Protein AF-A0AAV7JNQ9-F1 (afdb_monomer_lite)

Sequence (158 aa):
MRSGTFTWLPTSRVIKDSMKFTREFLCEKSGLRIDQPSSDGGTTSTENMARQCFLNKNNFIYWVSTLISEDMREPINTLHNNLSVLLRIFNCNHTVDTDKLNSLCKDTYESILSNFPWTNVTPSLHRILAHSTELIPDCNGGFGLKNFSKKQWRFAIN

Secondary structure (DSSP, 8-state):
------------HHHHHHHHHHHHHHHHHH----SPBPTTSSBS--HHHHHHHHSTTS-HHHHHHHSS-HHHHHHHHHHHHHHHHHHHHHT--SB--HHHHHHHHHHHHHHHHHH-TTS---HHHHHHHHHHHHIIIIIHTTB-GGG--HHHHHHTT-

pLDDT: mean 81.09, std 16.13, range [33.03, 95.38]

Organism: NCBI:txid111878

Foldseek 3Di:
DDDDDPDPDPPDPVSVVLVVVLQVQLCVQQVQRFQPADPVGDGPCDPVSVVSCLDCPRVNLVSVLVSDDVLCSVLSVLLSPLVSVLVVQQQFFDAADLVVLLVSLVVSVVSCCVRPVVDDQDPVSCCSSPPVSVCCVPVVVRGHNNVPDPVNVVVSPD

Radius of gyration: 18.0 Å; chains: 1; bounding box: 54×34×42 Å

Structure (mmCIF, N/CA/C/O backbone):
data_AF-A0AAV7JNQ9-F1
#
_entry.id   AF-A0AAV7JNQ9-F1
#
loop_
_atom_site.group_PDB
_atom_site.id
_atom_site.type_symbol
_atom_site.label_atom_id
_atom_site.label_alt_id
_atom_site.label_comp_id
_atom_site.label_asym_id
_atom_site.label_entity_id
_atom_site.label_seq_id
_atom_site.pdbx_PDB_ins_code
_atom_site.Cartn_x
_atom_site.Cartn_y
_atom_site.Cartn_z
_atom_site.occupancy
_atom_site.B_iso_or_equiv
_atom_site.auth_seq_id
_atom_site.auth_comp_id
_atom_site.auth_asym_id
_atom_site.auth_atom_id
_atom_site.pdbx_PDB_model_num
ATOM 1 N N . MET A 1 1 ? -35.933 18.120 -8.723 1.00 35.19 1 MET A N 1
ATOM 2 C CA . MET A 1 1 ? -35.150 17.084 -8.013 1.00 35.19 1 MET A CA 1
ATOM 3 C C . MET A 1 1 ? -33.820 17.696 -7.611 1.00 35.19 1 MET A C 1
ATOM 5 O O . MET A 1 1 ? -33.086 18.125 -8.488 1.00 35.19 1 MET A O 1
ATOM 9 N N . ARG A 1 2 ? -33.553 17.858 -6.310 1.00 33.59 2 ARG A N 1
ATOM 10 C CA . ARG A 1 2 ? -32.267 18.389 -5.837 1.00 33.59 2 ARG A CA 1
ATOM 11 C C . ARG A 1 2 ? -31.225 17.281 -5.972 1.00 33.59 2 ARG A C 1
ATOM 13 O O . ARG A 1 2 ? -31.364 16.244 -5.333 1.00 33.59 2 ARG A O 1
ATOM 20 N N . SER A 1 3 ? -30.230 17.498 -6.824 1.00 39.25 3 SER A N 1
ATOM 21 C CA . SER A 1 3 ? -29.022 16.683 -6.913 1.00 39.25 3 SER A CA 1
ATOM 22 C C . SER A 1 3 ? -28.304 16.732 -5.565 1.00 39.25 3 SER A C 1
ATOM 24 O O . SER A 1 3 ? -27.676 17.737 -5.227 1.00 39.25 3 SER A O 1
ATOM 26 N N . GLY A 1 4 ? -28.461 15.685 -4.758 1.00 33.03 4 GLY A N 1
ATOM 27 C CA . GLY A 1 4 ? -27.720 15.532 -3.514 1.00 33.03 4 GLY A CA 1
ATOM 28 C C . GLY A 1 4 ? -26.253 15.297 -3.839 1.00 33.03 4 GLY A C 1
ATOM 29 O O . GLY A 1 4 ? -25.879 14.215 -4.278 1.00 33.03 4 GLY A O 1
ATOM 30 N N . THR A 1 5 ? -25.422 16.315 -3.650 1.00 37.41 5 THR A N 1
ATOM 31 C CA . THR A 1 5 ? -23.976 16.143 -3.568 1.00 37.41 5 THR A CA 1
ATOM 32 C C . THR A 1 5 ? -23.685 15.320 -2.316 1.00 37.41 5 THR A C 1
ATOM 34 O O . THR A 1 5 ? -23.928 15.762 -1.196 1.00 37.41 5 THR A O 1
ATOM 37 N N . PHE A 1 6 ? -23.218 14.086 -2.505 1.00 37.41 6 PHE A N 1
ATOM 38 C CA . PHE A 1 6 ? -22.763 13.223 -1.420 1.00 37.41 6 PHE A CA 1
ATOM 39 C C . PHE A 1 6 ? -21.483 13.838 -0.835 1.00 37.41 6 PHE A C 1
ATOM 41 O O . PHE A 1 6 ? -20.387 13.676 -1.371 1.00 37.41 6 PHE A O 1
ATOM 48 N N . THR A 1 7 ? -21.626 14.654 0.207 1.00 38.22 7 THR A N 1
ATOM 49 C CA . THR A 1 7 ? -20.502 15.289 0.894 1.00 38.22 7 THR A CA 1
ATOM 50 C C . THR A 1 7 ? -19.831 14.274 1.819 1.00 38.22 7 THR A C 1
ATOM 52 O O . THR A 1 7 ? -20.455 13.724 2.725 1.00 38.22 7 THR A O 1
ATOM 55 N N . TRP A 1 8 ? -18.536 14.029 1.600 1.00 48.50 8 TRP A N 1
ATOM 56 C CA . TRP A 1 8 ? -17.661 13.251 2.484 1.00 48.50 8 TRP A CA 1
ATOM 57 C C . TRP A 1 8 ? -17.478 13.973 3.824 1.00 48.50 8 TRP A C 1
ATOM 59 O O . TRP A 1 8 ? -16.479 14.650 4.055 1.00 48.50 8 TRP A O 1
ATOM 69 N N . LEU A 1 9 ? -18.454 13.869 4.719 1.00 46.69 9 LEU A N 1
ATOM 70 C CA . LEU A 1 9 ? -18.323 14.349 6.088 1.00 46.69 9 LEU A CA 1
ATOM 71 C C . LEU A 1 9 ? -18.160 13.137 7.014 1.00 46.69 9 LEU A C 1
ATOM 73 O O . LEU A 1 9 ? -19.128 12.391 7.176 1.00 46.69 9 LEU A O 1
ATOM 77 N N . PRO A 1 10 ? -17.004 12.938 7.683 1.00 53.94 10 PRO A N 1
ATOM 78 C CA . PRO A 1 10 ? -16.847 11.918 8.717 1.00 53.94 10 PRO A CA 1
ATOM 79 C C . PRO A 1 10 ? -17.588 12.402 9.970 1.00 53.94 10 PRO A C 1
ATOM 81 O O . PRO A 1 10 ? -17.012 12.904 10.935 1.00 53.94 10 PRO A O 1
ATOM 84 N N . THR A 1 11 ? -18.913 12.370 9.904 1.00 56.38 11 THR A N 1
ATOM 85 C CA . THR A 1 11 ? -19.791 13.003 10.894 1.00 56.38 11 THR A CA 1
ATOM 86 C C . THR A 1 11 ? -20.465 11.997 11.804 1.00 56.38 11 THR A C 1
ATOM 88 O O . THR A 1 11 ? -20.937 12.390 12.870 1.00 56.38 11 THR A O 1
ATOM 91 N N . SER A 1 12 ? -20.447 10.704 11.467 1.00 74.31 12 SER A N 1
ATOM 92 C CA . SER A 1 12 ? -20.985 9.698 12.372 1.00 74.31 12 SER A CA 1
ATOM 93 C C . SER A 1 12 ? -20.023 9.458 13.537 1.00 74.31 12 SER A C 1
ATOM 95 O O . SER A 1 12 ? -18.803 9.353 13.383 1.00 74.31 12 SER A O 1
ATOM 97 N N . ARG A 1 13 ? -20.596 9.373 14.738 1.00 80.56 13 ARG A N 1
ATOM 98 C CA . ARG A 1 13 ? -19.875 9.012 15.961 1.00 80.56 13 ARG A CA 1
ATOM 99 C C . ARG A 1 13 ? -19.169 7.660 15.817 1.00 80.56 13 ARG A C 1
ATOM 101 O O . ARG A 1 13 ? -18.031 7.527 16.240 1.00 80.56 13 ARG A O 1
ATOM 108 N N . VAL A 1 14 ? -19.806 6.727 15.108 1.00 84.75 14 VAL A N 1
ATOM 109 C CA . VAL A 1 14 ? -19.271 5.395 14.803 1.00 84.75 14 VAL A CA 1
ATOM 110 C C . VAL A 1 14 ? -17.922 5.479 14.088 1.00 84.75 14 VAL A C 1
ATOM 112 O O . VAL A 1 14 ? -16.970 4.864 14.545 1.00 84.75 14 VAL A O 1
ATOM 115 N N . ILE A 1 15 ? -17.796 6.289 13.028 1.00 84.56 15 ILE A N 1
ATOM 116 C CA . ILE A 1 15 ? -16.523 6.425 12.298 1.00 84.56 15 ILE A CA 1
ATOM 117 C C . ILE A 1 15 ? -15.435 6.986 13.218 1.00 84.56 15 ILE A C 1
ATOM 119 O O . ILE A 1 15 ? -14.317 6.479 13.225 1.00 84.56 15 ILE A O 1
ATOM 123 N N . LYS A 1 16 ? -15.756 8.003 14.026 1.00 85.69 16 LYS A N 1
ATOM 124 C CA . LYS A 1 16 ? -14.789 8.611 14.954 1.00 85.69 16 LYS A CA 1
ATOM 125 C C . LYS A 1 16 ? -14.313 7.621 16.019 1.00 85.69 16 LYS A C 1
ATOM 127 O O . LYS A 1 16 ? -13.114 7.560 16.287 1.00 85.69 16 LYS A O 1
ATOM 132 N N . ASP A 1 17 ? -15.230 6.841 16.582 1.00 90.19 17 ASP A N 1
ATOM 133 C CA . ASP A 1 17 ? -14.926 5.843 17.608 1.00 90.19 17 ASP A CA 1
ATOM 134 C C . ASP A 1 17 ? -14.114 4.678 17.016 1.00 90.19 17 ASP A C 1
ATOM 136 O O . ASP A 1 17 ? -13.093 4.294 17.588 1.00 90.19 17 ASP A O 1
ATOM 140 N N . SER A 1 18 ? -14.477 4.191 15.823 1.00 90.50 18 SER A N 1
ATOM 141 C CA . SER A 1 18 ? -13.702 3.181 15.090 1.00 90.50 18 SER A CA 1
ATOM 142 C C . SER A 1 18 ? -12.297 3.675 14.745 1.00 90.50 18 SER A C 1
ATOM 144 O O . SER A 1 18 ? -11.328 2.966 14.995 1.00 90.50 18 SER A O 1
ATOM 146 N N . MET A 1 19 ? -12.154 4.907 14.243 1.00 88.81 19 MET A N 1
ATOM 147 C CA . MET A 1 19 ? -10.842 5.501 13.957 1.00 88.81 19 MET A CA 1
ATOM 148 C C . MET A 1 19 ? -9.980 5.593 15.216 1.00 88.81 19 MET A C 1
ATOM 150 O O . MET A 1 19 ? -8.795 5.266 15.175 1.00 88.81 19 MET A O 1
ATOM 154 N N . LYS A 1 20 ? -10.561 6.023 16.344 1.00 90.88 20 LYS A N 1
ATOM 155 C CA . LYS A 1 20 ? -9.849 6.086 17.623 1.00 90.88 20 LYS A CA 1
ATOM 156 C C . LYS A 1 20 ? -9.372 4.697 18.056 1.00 90.88 20 LYS A C 1
ATOM 158 O O . LYS A 1 20 ? -8.183 4.538 18.319 1.00 90.88 20 LYS A O 1
ATOM 163 N N . PHE A 1 21 ? -10.265 3.708 18.049 1.00 93.56 21 PHE A N 1
ATOM 164 C CA . PHE A 1 21 ? -9.939 2.323 18.390 1.00 93.56 21 PHE A CA 1
ATOM 165 C C . PHE A 1 21 ? -8.813 1.763 17.511 1.00 93.56 21 PHE A C 1
ATOM 167 O O . PHE A 1 21 ? -7.822 1.250 18.025 1.00 93.56 21 PHE A O 1
ATOM 174 N N . THR A 1 22 ? -8.914 1.922 16.188 1.00 93.25 22 THR A N 1
ATOM 175 C CA . THR A 1 22 ? -7.892 1.460 15.240 1.00 93.25 22 THR A CA 1
ATOM 176 C C . THR A 1 22 ? -6.530 2.095 15.517 1.00 93.25 22 THR A C 1
ATOM 178 O O . THR A 1 22 ? -5.519 1.395 15.517 1.00 93.25 22 THR A O 1
ATOM 181 N N . ARG A 1 23 ? -6.480 3.407 15.783 1.00 92.25 23 ARG A N 1
ATOM 182 C CA . ARG A 1 23 ? -5.223 4.112 16.092 1.00 92.25 23 ARG A CA 1
ATOM 183 C C . ARG A 1 23 ? -4.585 3.597 17.381 1.00 92.25 23 ARG A C 1
ATOM 185 O O . ARG A 1 23 ? -3.375 3.387 17.408 1.00 92.25 23 ARG A O 1
ATOM 192 N N . GLU A 1 24 ? -5.378 3.396 18.430 1.00 93.50 24 GLU A N 1
ATOM 193 C CA . GLU A 1 24 ? -4.903 2.885 19.722 1.00 93.50 24 GLU A CA 1
ATOM 194 C C . GLU A 1 24 ? -4.392 1.445 19.593 1.00 93.50 24 GLU A C 1
ATOM 196 O O . GLU A 1 24 ? -3.256 1.167 19.975 1.00 93.50 24 GLU A O 1
ATOM 201 N N . PHE A 1 25 ? -5.165 0.568 18.947 1.00 95.00 25 PHE A N 1
ATOM 202 C CA . PHE A 1 25 ? -4.785 -0.823 18.708 1.00 95.00 25 PHE A CA 1
ATOM 203 C C . PHE A 1 25 ? -3.495 -0.944 17.888 1.00 95.00 25 PHE A C 1
ATOM 205 O O . PHE A 1 25 ? -2.569 -1.658 18.273 1.00 95.00 25 PHE A O 1
ATOM 212 N N . LEU A 1 26 ? -3.397 -0.231 16.761 1.00 93.19 26 LEU A N 1
ATOM 213 C CA . LEU A 1 26 ? -2.204 -0.290 15.913 1.00 93.19 26 LEU A CA 1
ATOM 214 C C . LEU A 1 26 ? -0.985 0.292 16.630 1.00 93.19 26 LEU A C 1
ATOM 216 O O . LEU A 1 26 ? 0.107 -0.262 16.501 1.00 93.19 26 LEU A O 1
ATOM 220 N N . CYS A 1 27 ? -1.157 1.356 17.418 1.00 92.38 27 CYS A N 1
ATOM 221 C CA . CYS A 1 27 ? -0.077 1.906 18.229 1.00 92.38 27 CYS A CA 1
ATOM 222 C C . CYS A 1 27 ? 0.407 0.901 19.280 1.00 92.38 27 CYS A C 1
ATOM 224 O O . CYS A 1 27 ? 1.614 0.738 19.439 1.00 92.38 27 CYS A O 1
ATOM 226 N N . GLU A 1 28 ? -0.505 0.206 19.963 1.00 94.31 28 GLU A N 1
ATOM 227 C CA . GLU A 1 28 ? -0.166 -0.819 20.954 1.00 94.31 28 GLU A CA 1
ATOM 228 C C . GLU A 1 28 ? 0.588 -1.996 20.317 1.00 94.31 28 GLU A C 1
ATOM 230 O O . GLU A 1 28 ? 1.611 -2.435 20.838 1.00 94.31 28 GLU A O 1
ATOM 235 N N . LYS A 1 29 ? 0.109 -2.502 19.172 1.00 94.25 29 LYS A N 1
ATOM 236 C CA . LYS A 1 29 ? 0.647 -3.725 18.555 1.00 94.25 29 LYS A CA 1
ATOM 237 C C . LYS A 1 29 ? 1.886 -3.520 17.691 1.00 94.25 29 LYS A C 1
ATOM 239 O O . LYS A 1 29 ? 2.742 -4.398 17.637 1.00 94.25 29 LYS A O 1
ATOM 244 N N . SER A 1 30 ? 1.978 -2.390 16.993 1.00 89.94 30 SER A N 1
ATOM 245 C CA . SER A 1 30 ? 3.085 -2.106 16.066 1.00 89.94 30 SER A CA 1
ATOM 246 C C . SER A 1 30 ? 4.071 -1.056 16.585 1.00 89.94 30 SER A C 1
ATOM 248 O O . SER A 1 30 ? 5.124 -0.862 15.982 1.00 89.94 30 SER A O 1
ATOM 250 N N . GLY A 1 31 ? 3.740 -0.352 17.675 1.00 89.88 31 GLY A N 1
ATOM 251 C CA . GLY A 1 31 ? 4.517 0.787 18.177 1.00 89.88 31 GLY A CA 1
ATOM 252 C C . GLY A 1 31 ? 4.398 2.052 17.316 1.00 89.88 31 GLY A C 1
ATOM 253 O O . GLY A 1 31 ? 5.067 3.050 17.591 1.00 89.88 31 GLY A O 1
ATOM 254 N N . LEU A 1 32 ? 3.570 2.033 16.266 1.00 89.12 32 LEU A N 1
ATOM 255 C CA . LEU A 1 32 ? 3.437 3.120 15.300 1.00 89.12 32 LEU A CA 1
ATOM 256 C C . LEU A 1 32 ? 2.274 4.050 15.654 1.00 89.12 32 LEU A C 1
ATOM 258 O O . LEU A 1 32 ? 1.109 3.657 15.665 1.00 89.12 32 LEU A O 1
ATOM 262 N N . ARG A 1 33 ? 2.589 5.326 15.888 1.00 88.38 33 ARG A N 1
ATOM 263 C CA . ARG A 1 33 ? 1.597 6.386 16.104 1.00 88.38 33 ARG A CA 1
ATOM 264 C C . ARG A 1 33 ? 1.073 6.897 14.769 1.00 88.38 33 ARG A C 1
ATOM 266 O O . ARG A 1 33 ? 1.641 7.822 14.191 1.00 88.38 33 ARG A O 1
ATOM 273 N N . ILE A 1 34 ? 0.002 6.295 14.274 1.00 86.38 34 ILE A N 1
ATOM 274 C CA . ILE A 1 34 ? -0.572 6.620 12.963 1.00 86.38 34 ILE A CA 1
ATOM 275 C C . ILE A 1 34 ? -1.741 7.585 13.124 1.00 86.38 34 ILE A C 1
ATOM 277 O O . ILE A 1 34 ? -2.560 7.424 14.027 1.00 86.38 34 ILE A O 1
ATOM 281 N N . ASP A 1 35 ? -1.815 8.568 12.221 1.00 84.62 35 ASP A N 1
ATOM 282 C CA . ASP A 1 35 ? -2.964 9.467 12.080 1.00 84.62 35 ASP A CA 1
ATOM 283 C C . ASP A 1 35 ? -3.367 10.185 13.387 1.00 84.62 35 ASP A C 1
ATOM 285 O O . ASP A 1 35 ? -4.537 10.466 13.649 1.00 84.62 35 ASP A O 1
ATOM 289 N N . GLN A 1 36 ? -2.383 10.477 14.242 1.00 84.38 36 GLN A N 1
ATOM 290 C CA . GLN A 1 36 ? -2.578 11.278 15.446 1.00 84.38 36 GLN A CA 1
ATOM 291 C C . GLN A 1 36 ? -2.342 12.754 15.120 1.00 84.38 36 GLN A C 1
ATOM 293 O O . GLN A 1 36 ? -1.463 13.054 14.311 1.00 84.38 36 GLN A O 1
ATOM 298 N N . PRO A 1 37 ? -3.097 13.689 15.715 1.00 80.56 37 PRO A N 1
ATOM 299 C CA . PRO A 1 37 ? -2.849 15.111 15.521 1.00 80.56 37 PRO A CA 1
ATOM 300 C C . PRO A 1 37 ? -1.447 15.479 16.024 1.00 80.56 37 PRO A C 1
ATOM 302 O O . PRO A 1 37 ? -1.056 15.091 17.126 1.00 80.56 37 PRO A O 1
ATOM 305 N N . SER A 1 38 ? -0.698 16.216 15.206 1.00 78.88 38 SER A N 1
ATOM 306 C CA . SER A 1 38 ? 0.581 16.813 15.609 1.00 78.88 38 SER A CA 1
ATOM 307 C C . SER A 1 38 ? 0.352 18.199 16.220 1.00 78.88 38 SER A C 1
ATOM 309 O O . SER A 1 38 ? -0.605 18.882 15.850 1.00 78.88 38 SER A O 1
ATOM 311 N N . SER A 1 39 ? 1.238 18.638 17.121 1.00 76.25 39 SER A N 1
ATOM 312 C CA . SER A 1 39 ? 1.206 19.989 17.709 1.00 76.25 39 SER A CA 1
ATOM 313 C C . SER A 1 39 ? 1.321 21.096 16.660 1.00 76.25 39 SER A C 1
ATOM 315 O O . SER A 1 39 ? 0.747 22.167 16.830 1.00 76.25 39 SER A O 1
ATOM 317 N N . ASP A 1 40 ? 2.010 20.809 15.557 1.00 75.94 40 ASP A N 1
ATOM 318 C CA . ASP A 1 40 ? 2.371 21.788 14.524 1.00 75.94 40 ASP A CA 1
ATOM 319 C C . ASP A 1 40 ? 1.336 21.853 13.382 1.00 75.94 40 ASP A C 1
ATOM 321 O O . ASP A 1 40 ? 1.585 22.426 12.321 1.00 75.94 40 ASP A O 1
ATOM 325 N N . GLY A 1 41 ? 0.164 21.242 13.587 1.00 69.94 41 GLY A N 1
ATOM 326 C CA . GLY A 1 41 ? -0.833 21.001 12.548 1.00 69.94 41 GLY A CA 1
ATOM 327 C C . GLY A 1 41 ? -0.546 19.732 11.734 1.00 69.94 41 GLY A C 1
ATOM 328 O O . GLY A 1 41 ? 0.581 19.248 11.641 1.00 69.94 41 GLY A O 1
ATOM 329 N N . GLY A 1 42 ? -1.595 19.149 11.148 1.00 77.06 42 GLY A N 1
ATOM 330 C CA . GLY A 1 42 ? -1.498 17.898 10.386 1.00 77.06 42 GLY A CA 1
ATOM 331 C C . GLY A 1 42 ? -1.511 16.638 11.259 1.00 77.06 42 GLY A C 1
ATOM 332 O O . GLY A 1 42 ? -2.092 16.626 12.345 1.00 77.06 42 GLY A O 1
ATOM 333 N N . THR A 1 43 ? -0.911 15.552 10.759 1.00 80.25 43 THR A N 1
ATOM 334 C CA . THR A 1 43 ? -0.934 14.234 11.414 1.00 80.25 43 THR A CA 1
ATOM 335 C C . THR A 1 43 ? 0.469 13.657 11.595 1.00 80.25 43 THR A C 1
ATOM 337 O O . THR A 1 43 ? 1.413 14.050 10.912 1.00 80.25 43 THR A O 1
ATOM 340 N N . THR A 1 44 ? 0.620 12.677 12.485 1.00 79.44 44 THR A N 1
ATOM 341 C CA . THR A 1 44 ? 1.871 11.930 12.716 1.00 79.44 44 THR A CA 1
ATOM 342 C C . THR A 1 44 ? 2.296 11.038 11.541 1.00 79.44 44 THR A C 1
ATOM 344 O O . THR A 1 44 ? 3.312 10.342 11.625 1.00 79.44 44 THR A O 1
ATOM 347 N N . SER A 1 45 ? 1.559 11.070 10.426 1.00 81.00 45 SER A N 1
ATOM 348 C CA . SER A 1 45 ? 1.818 10.333 9.183 1.00 81.00 45 SER A CA 1
ATOM 349 C C . SER A 1 45 ? 2.988 10.937 8.396 1.00 81.00 45 SER A C 1
ATOM 351 O O . SER A 1 45 ? 2.849 11.403 7.267 1.00 81.00 45 SER A O 1
ATOM 353 N N . THR A 1 46 ? 4.161 10.954 9.022 1.00 84.81 46 THR A N 1
ATOM 354 C CA . THR A 1 46 ? 5.418 11.427 8.434 1.00 84.81 46 THR A CA 1
ATOM 355 C C . THR A 1 46 ? 5.990 10.417 7.436 1.00 84.81 46 THR A C 1
ATOM 357 O O . THR A 1 46 ? 5.610 9.247 7.413 1.00 84.81 46 THR A O 1
ATOM 360 N N . GLU A 1 47 ? 6.977 10.836 6.642 1.00 82.06 47 GLU A N 1
ATOM 361 C CA . GLU A 1 47 ? 7.684 9.945 5.712 1.00 82.06 47 GLU A CA 1
ATOM 362 C C . GLU A 1 47 ? 8.337 8.743 6.422 1.00 82.06 47 GLU A C 1
ATOM 364 O O . GLU A 1 47 ? 8.328 7.624 5.907 1.00 82.06 47 GLU A O 1
ATOM 369 N N . ASN A 1 48 ? 8.879 8.948 7.628 1.00 85.31 48 ASN A N 1
ATOM 370 C CA . ASN A 1 48 ? 9.442 7.862 8.428 1.00 85.31 48 ASN A CA 1
ATOM 371 C C . ASN A 1 48 ? 8.352 6.876 8.873 1.00 85.31 48 ASN A C 1
ATOM 373 O O . ASN A 1 48 ? 8.560 5.668 8.819 1.00 85.31 48 ASN A O 1
ATOM 377 N N . MET A 1 49 ? 7.173 7.382 9.249 1.00 87.62 49 MET A N 1
ATOM 378 C CA . MET A 1 49 ? 6.023 6.545 9.594 1.00 87.62 49 MET A CA 1
ATOM 379 C C . MET A 1 49 ? 5.566 5.710 8.395 1.00 87.62 49 MET A C 1
ATOM 381 O O . MET A 1 49 ? 5.441 4.494 8.506 1.00 87.62 49 MET A O 1
ATOM 385 N N . ALA A 1 50 ? 5.409 6.341 7.227 1.00 87.56 50 ALA A N 1
ATOM 386 C CA . ALA A 1 50 ? 5.057 5.643 5.995 1.00 87.56 50 ALA A CA 1
ATOM 387 C C . ALA A 1 50 ? 6.067 4.529 5.678 1.00 87.56 50 ALA A C 1
ATOM 389 O O . ALA A 1 50 ? 5.670 3.394 5.423 1.00 87.56 50 ALA A O 1
ATOM 390 N N . ARG A 1 51 ? 7.375 4.808 5.786 1.00 86.69 51 ARG A N 1
ATOM 391 C CA . ARG A 1 51 ? 8.417 3.783 5.621 1.00 86.69 51 ARG A CA 1
ATOM 392 C C . ARG A 1 51 ? 8.225 2.608 6.573 1.00 86.69 51 ARG A C 1
ATOM 394 O O . ARG A 1 51 ? 8.285 1.472 6.122 1.00 86.69 51 ARG A O 1
ATOM 401 N N . GLN A 1 52 ? 7.950 2.852 7.852 1.00 88.94 52 GLN A N 1
ATOM 402 C CA . GLN A 1 52 ? 7.706 1.775 8.817 1.00 88.94 52 GLN A CA 1
ATOM 403 C C . GLN A 1 52 ? 6.470 0.933 8.463 1.00 88.94 52 GLN A C 1
ATOM 405 O O . GLN A 1 52 ? 6.509 -0.279 8.644 1.00 88.94 52 GLN A O 1
ATOM 410 N N . CYS A 1 53 ? 5.408 1.535 7.917 1.00 90.06 53 CYS A N 1
ATOM 411 C CA . CYS A 1 53 ? 4.203 0.809 7.499 1.00 90.06 53 CYS A CA 1
ATOM 412 C C . CYS A 1 53 ? 4.434 -0.119 6.293 1.00 90.06 53 CYS A C 1
ATOM 414 O O . CYS A 1 53 ? 3.773 -1.150 6.179 1.00 90.06 53 CYS A O 1
ATOM 416 N N . PHE A 1 54 ? 5.350 0.238 5.389 1.00 89.50 54 PHE A N 1
ATOM 417 C CA . PHE A 1 54 ? 5.705 -0.561 4.202 1.00 89.50 54 PHE A CA 1
ATOM 418 C C . PHE A 1 54 ? 6.944 -1.452 4.414 1.00 89.50 54 PHE A C 1
ATOM 420 O O . PHE A 1 54 ? 7.327 -2.239 3.543 1.00 89.50 54 PHE A O 1
ATOM 427 N N . LEU A 1 55 ? 7.588 -1.355 5.578 1.00 82.25 55 LEU A N 1
ATOM 428 C CA . LEU A 1 55 ? 8.624 -2.283 6.015 1.00 82.25 55 LEU A CA 1
ATOM 429 C C . LEU A 1 55 ? 7.977 -3.410 6.822 1.00 82.25 55 LEU A C 1
ATOM 431 O O . LEU A 1 55 ? 7.233 -3.168 7.768 1.00 82.25 55 LEU A O 1
ATOM 435 N N . ASN A 1 56 ? 8.336 -4.659 6.527 1.00 74.12 56 ASN A N 1
ATOM 436 C CA . ASN A 1 56 ? 7.819 -5.828 7.251 1.00 74.12 56 ASN A CA 1
ATOM 437 C C . ASN A 1 56 ? 8.377 -5.963 8.689 1.00 74.12 56 ASN A C 1
ATOM 439 O O . ASN A 1 56 ? 8.385 -7.041 9.267 1.00 74.12 56 ASN A O 1
ATOM 443 N N . LYS A 1 57 ? 8.917 -4.885 9.269 1.00 77.00 57 LYS A N 1
ATOM 444 C CA . LYS A 1 57 ? 9.614 -4.914 10.560 1.00 77.00 57 LYS A CA 1
ATOM 445 C C . LYS A 1 57 ? 8.649 -4.977 11.745 1.00 77.00 57 LYS A C 1
ATOM 447 O O . LYS A 1 57 ? 8.955 -5.625 12.737 1.00 77.00 57 LYS A O 1
ATOM 452 N N . ASN A 1 58 ? 7.494 -4.320 11.630 1.00 79.69 58 ASN A N 1
ATOM 453 C CA . ASN A 1 58 ? 6.551 -4.150 12.743 1.00 79.69 58 ASN A CA 1
ATOM 454 C C . ASN A 1 58 ? 5.249 -4.946 12.546 1.00 79.69 58 ASN A C 1
ATOM 456 O O . ASN A 1 58 ? 4.256 -4.661 13.215 1.00 79.69 58 ASN A O 1
ATOM 460 N N . ASN A 1 59 ? 5.227 -5.897 11.598 1.00 87.88 59 ASN A N 1
ATOM 461 C CA . ASN A 1 59 ? 4.044 -6.689 11.230 1.00 87.88 59 ASN A CA 1
ATOM 462 C C . ASN A 1 59 ? 2.791 -5.826 10.992 1.00 87.88 59 ASN A C 1
ATOM 464 O O . ASN A 1 59 ? 1.673 -6.218 11.315 1.00 87.88 59 ASN A O 1
ATOM 468 N N . PHE A 1 60 ? 2.977 -4.618 10.449 1.00 91.25 60 PHE A N 1
ATOM 469 C CA . PHE A 1 60 ? 1.921 -3.611 10.375 1.00 91.25 60 PHE A CA 1
ATOM 470 C C . PHE A 1 60 ? 0.684 -4.124 9.624 1.00 91.25 60 PHE A C 1
ATOM 472 O O . PHE A 1 60 ? -0.426 -4.071 10.149 1.00 91.25 60 PHE A O 1
ATOM 479 N N . ILE A 1 61 ? 0.886 -4.692 8.432 1.00 93.56 61 ILE A N 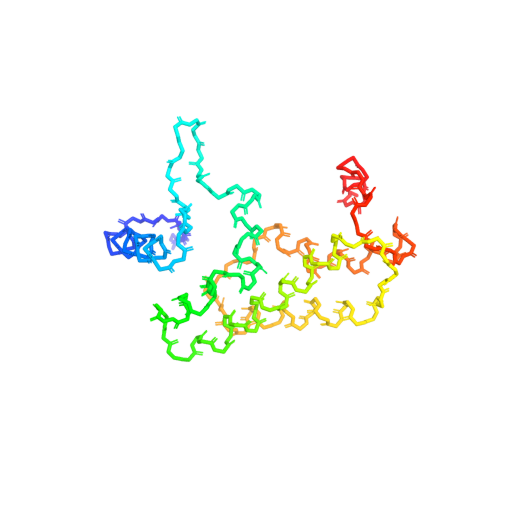1
ATOM 480 C CA . ILE A 1 61 ? -0.206 -5.216 7.607 1.00 93.56 61 ILE A CA 1
ATOM 481 C C . ILE A 1 61 ? -0.901 -6.433 8.235 1.00 93.56 61 ILE A C 1
ATOM 483 O O . ILE A 1 61 ? -2.114 -6.590 8.094 1.00 93.56 61 ILE A O 1
ATOM 487 N N . TYR A 1 62 ? -0.168 -7.251 8.999 1.00 93.38 62 TYR A N 1
ATOM 488 C CA . TYR A 1 62 ? -0.757 -8.348 9.765 1.00 93.38 62 TYR A CA 1
ATOM 489 C C . TYR A 1 62 ? -1.757 -7.803 10.790 1.00 93.38 62 TYR A C 1
ATOM 491 O O . TYR A 1 62 ? -2.907 -8.230 10.806 1.00 93.38 62 TYR A O 1
ATOM 499 N N . TRP A 1 63 ? -1.372 -6.793 11.577 1.00 94.75 63 TRP A N 1
ATOM 500 C CA . TRP A 1 63 ? -2.278 -6.183 12.554 1.00 94.75 63 TRP A CA 1
ATOM 501 C C . TRP A 1 63 ? -3.482 -5.504 11.898 1.00 94.75 63 TRP A C 1
ATOM 503 O O . TRP A 1 63 ? -4.604 -5.677 12.371 1.00 94.75 63 TRP A O 1
ATOM 513 N N . VAL A 1 64 ? -3.289 -4.810 10.773 1.00 93.38 64 VAL A N 1
ATOM 514 C CA . VAL A 1 64 ? -4.403 -4.266 9.975 1.00 93.38 64 VAL A CA 1
ATOM 515 C C . VAL A 1 64 ? -5.359 -5.378 9.531 1.00 93.38 64 VAL A C 1
ATOM 517 O O . VAL A 1 64 ? -6.570 -5.225 9.665 1.00 93.38 64 VAL A O 1
ATOM 520 N N . SER A 1 65 ? -4.837 -6.524 9.089 1.00 93.44 65 SER A N 1
ATOM 521 C CA . SER A 1 65 ? -5.647 -7.671 8.653 1.00 93.44 65 SER A CA 1
ATOM 522 C C . SER A 1 65 ? -6.506 -8.273 9.775 1.00 93.44 65 SER A C 1
ATOM 524 O O . SER A 1 65 ? -7.538 -8.883 9.497 1.00 93.44 65 SER A O 1
ATOM 526 N N . THR A 1 66 ? -6.116 -8.097 11.045 1.00 94.81 66 THR A N 1
ATOM 527 C CA . THR A 1 66 ? -6.922 -8.543 12.199 1.00 94.81 66 THR A CA 1
ATOM 528 C C . THR A 1 66 ? -8.106 -7.624 12.511 1.00 94.81 66 THR A C 1
ATOM 530 O O . THR A 1 66 ? -9.026 -8.041 13.207 1.00 94.81 66 THR A O 1
ATOM 533 N N . LEU A 1 67 ? -8.098 -6.390 11.995 1.00 93.94 67 LEU A N 1
ATOM 534 C CA . LEU A 1 67 ? -9.137 -5.381 12.233 1.00 93.94 67 LEU A CA 1
ATOM 535 C C . LEU A 1 67 ? -10.230 -5.350 11.159 1.00 93.94 67 LEU A C 1
ATOM 537 O O . LEU A 1 67 ? -11.216 -4.631 11.314 1.00 93.94 67 LEU A O 1
ATOM 541 N N . ILE A 1 68 ? -10.043 -6.081 10.065 1.00 93.12 68 ILE A N 1
ATOM 542 C CA . ILE A 1 68 ? -10.955 -6.103 8.921 1.00 93.12 68 ILE A CA 1
ATOM 543 C C . ILE A 1 68 ? -11.618 -7.472 8.782 1.00 93.12 68 ILE A C 1
ATOM 545 O O . ILE A 1 68 ? -11.168 -8.468 9.356 1.00 93.12 68 ILE A O 1
ATOM 549 N N . SER A 1 69 ? -12.699 -7.510 8.011 1.00 93.31 69 SER A N 1
ATOM 550 C CA . SER A 1 69 ? -13.410 -8.741 7.689 1.00 93.31 69 SER A CA 1
ATOM 551 C C . SER A 1 69 ? -12.538 -9.699 6.867 1.00 93.31 69 SER A C 1
ATOM 553 O O . SER A 1 69 ? -11.598 -9.287 6.182 1.00 93.31 69 SER A O 1
ATOM 555 N N . GLU A 1 70 ? -12.809 -11.002 6.981 1.00 93.25 70 GLU A N 1
ATOM 556 C CA . GLU A 1 70 ? -11.945 -12.047 6.412 1.00 93.25 70 GLU A CA 1
ATOM 557 C C . GLU A 1 70 ? -11.848 -11.984 4.886 1.00 93.25 70 GLU A C 1
ATOM 559 O O . GLU A 1 70 ? -10.771 -12.199 4.334 1.00 93.25 70 GLU A O 1
ATOM 564 N N . ASP A 1 71 ? -12.944 -11.613 4.226 1.00 93.62 71 ASP A N 1
ATOM 565 C CA . ASP A 1 71 ? -13.045 -11.383 2.784 1.00 93.62 71 ASP A CA 1
ATOM 566 C C . ASP A 1 71 ? -12.137 -10.244 2.296 1.00 93.62 71 ASP A C 1
ATOM 568 O O . ASP A 1 71 ? -11.637 -10.290 1.176 1.00 93.62 71 ASP A O 1
ATOM 572 N N . MET A 1 72 ? -11.840 -9.262 3.153 1.00 94.00 72 MET A N 1
ATOM 573 C CA . MET A 1 72 ? -10.983 -8.121 2.817 1.00 94.00 72 MET A CA 1
ATOM 574 C C . MET A 1 72 ? -9.497 -8.362 3.109 1.00 94.00 72 MET A C 1
ATOM 576 O O . MET A 1 72 ? -8.654 -7.540 2.734 1.00 94.00 72 MET A O 1
ATOM 580 N N . ARG A 1 73 ? -9.143 -9.477 3.765 1.00 94.62 73 ARG A N 1
ATOM 581 C CA . ARG A 1 73 ? -7.752 -9.772 4.146 1.00 94.62 73 ARG A CA 1
ATOM 582 C C . ARG A 1 73 ? -6.854 -10.005 2.942 1.00 94.62 73 ARG A C 1
ATOM 584 O O . ARG A 1 73 ? -5.762 -9.448 2.903 1.00 94.62 73 ARG A O 1
ATOM 591 N N . GLU A 1 74 ? -7.263 -10.827 1.983 1.00 94.44 74 GLU A N 1
ATOM 592 C CA . GLU A 1 74 ? -6.443 -11.058 0.786 1.00 94.44 74 GLU A CA 1
ATOM 593 C C . GLU A 1 74 ? -6.304 -9.763 -0.036 1.00 94.44 74 GLU A C 1
ATOM 595 O O . GLU A 1 74 ? -5.160 -9.335 -0.229 1.00 94.44 74 GLU A O 1
ATOM 600 N N . PRO A 1 75 ? -7.397 -9.037 -0.361 1.00 94.81 75 PRO A N 1
ATOM 601 C CA . PRO A 1 75 ? -7.294 -7.810 -1.141 1.00 94.81 75 PRO A CA 1
ATOM 602 C C . PRO A 1 75 ? -6.385 -6.752 -0.512 1.00 94.81 75 PRO A C 1
ATOM 604 O O . PRO A 1 75 ? -5.591 -6.122 -1.214 1.00 94.81 75 PRO A O 1
ATOM 607 N N . ILE A 1 76 ? -6.454 -6.550 0.814 1.00 94.62 76 ILE A N 1
ATOM 608 C CA . ILE A 1 76 ? -5.602 -5.552 1.476 1.00 94.62 76 ILE A CA 1
ATOM 609 C C . ILE A 1 76 ? -4.129 -5.970 1.485 1.00 94.62 76 ILE A C 1
ATOM 611 O O . ILE A 1 76 ? -3.255 -5.117 1.323 1.00 94.62 76 ILE A O 1
ATOM 615 N N . ASN A 1 77 ? -3.844 -7.264 1.665 1.00 93.81 77 ASN A N 1
ATOM 616 C CA . ASN A 1 77 ? -2.479 -7.782 1.684 1.00 93.81 77 ASN A CA 1
ATOM 617 C C . ASN A 1 77 ? -1.852 -7.679 0.294 1.00 93.81 77 ASN A C 1
ATOM 619 O O . ASN A 1 77 ? -0.726 -7.199 0.163 1.00 93.81 77 ASN A O 1
ATOM 623 N N . THR A 1 78 ? -2.594 -8.056 -0.745 1.00 94.38 78 THR A N 1
ATOM 624 C CA . THR A 1 78 ? -2.151 -7.946 -2.138 1.00 94.38 78 THR A CA 1
ATOM 625 C C . THR A 1 78 ? -1.914 -6.489 -2.524 1.00 94.38 78 THR A C 1
ATOM 627 O O . THR A 1 78 ? -0.844 -6.152 -3.035 1.00 94.38 78 THR A O 1
ATOM 630 N N . LEU A 1 79 ? -2.833 -5.584 -2.169 1.00 94.62 79 LEU A N 1
ATOM 631 C CA . LEU A 1 79 ? -2.651 -4.151 -2.399 1.00 94.62 79 LEU A CA 1
ATOM 632 C C . LEU A 1 79 ? -1.423 -3.592 -1.660 1.00 94.62 79 LEU A C 1
ATOM 634 O O . LEU A 1 79 ? -0.622 -2.863 -2.247 1.00 94.62 79 LEU A O 1
ATOM 638 N N . HIS A 1 80 ? -1.246 -3.935 -0.381 1.00 94.25 80 HIS A N 1
ATOM 639 C CA . HIS A 1 80 ? -0.097 -3.487 0.413 1.00 94.25 80 HIS A CA 1
ATOM 640 C C . HIS A 1 80 ? 1.230 -3.990 -0.164 1.00 94.25 80 HIS A C 1
ATOM 642 O O . HIS A 1 80 ? 2.187 -3.216 -0.263 1.00 94.25 80 HIS A O 1
ATOM 648 N N . ASN A 1 81 ? 1.281 -5.245 -0.613 1.00 94.00 81 ASN A N 1
ATOM 649 C CA . ASN A 1 81 ? 2.458 -5.828 -1.249 1.00 94.00 81 ASN A CA 1
ATOM 650 C C . ASN A 1 81 ? 2.789 -5.138 -2.575 1.00 94.00 81 ASN A C 1
ATOM 652 O O . ASN A 1 81 ? 3.935 -4.727 -2.773 1.00 94.00 81 ASN A O 1
ATOM 656 N N . ASN A 1 82 ? 1.801 -4.934 -3.446 1.00 94.62 82 ASN A N 1
ATOM 657 C CA . ASN A 1 82 ? 2.014 -4.263 -4.725 1.00 94.62 82 ASN A CA 1
ATOM 658 C C . ASN A 1 82 ? 2.526 -2.833 -4.525 1.00 94.62 82 ASN A C 1
ATOM 660 O O . ASN A 1 82 ? 3.531 -2.442 -5.119 1.00 94.62 82 ASN A O 1
ATOM 664 N N . LEU A 1 83 ? 1.908 -2.071 -3.616 1.00 93.00 83 LEU A N 1
ATOM 665 C CA . LEU A 1 83 ? 2.368 -0.722 -3.277 1.00 93.00 83 LEU A CA 1
ATOM 666 C C . LEU A 1 83 ? 3.768 -0.731 -2.654 1.00 93.00 83 LEU A C 1
ATOM 668 O O . LEU A 1 83 ? 4.586 0.126 -2.982 1.00 93.00 83 LEU A O 1
ATOM 672 N N . SER A 1 84 ? 4.086 -1.715 -1.809 1.00 92.38 84 SER A N 1
ATOM 673 C CA . SER A 1 84 ? 5.433 -1.884 -1.250 1.00 92.38 84 SER A CA 1
ATOM 674 C C . SER A 1 84 ? 6.482 -2.100 -2.343 1.00 92.38 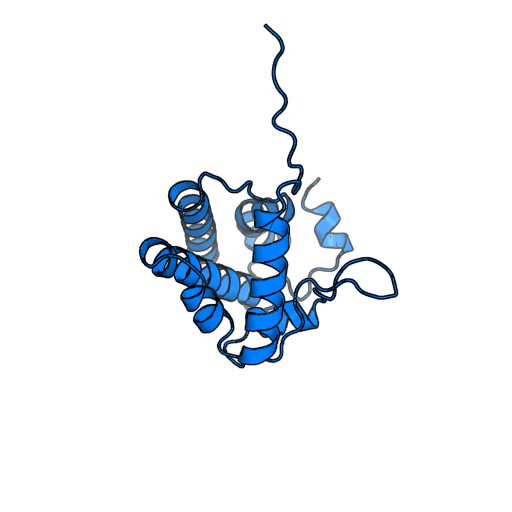84 SER A C 1
ATOM 676 O O . SER A 1 84 ? 7.567 -1.519 -2.276 1.00 92.38 84 SER A O 1
ATOM 678 N N . VAL A 1 85 ? 6.176 -2.922 -3.351 1.00 91.56 85 VAL A N 1
ATOM 679 C CA . VAL A 1 85 ? 7.061 -3.178 -4.496 1.00 91.56 85 VAL A CA 1
ATOM 680 C C . VAL A 1 85 ? 7.218 -1.919 -5.345 1.00 91.56 85 VAL A C 1
ATOM 682 O O . VAL A 1 85 ? 8.348 -1.502 -5.595 1.00 91.56 85 VAL A O 1
ATOM 685 N N . LEU A 1 86 ? 6.116 -1.260 -5.709 1.00 91.38 86 LEU A N 1
ATOM 686 C CA . LEU A 1 86 ? 6.132 -0.022 -6.494 1.00 91.38 86 LEU A CA 1
ATOM 687 C C . LEU A 1 86 ? 6.960 1.074 -5.812 1.00 91.38 86 LEU A C 1
ATOM 689 O O . LEU A 1 86 ? 7.851 1.660 -6.424 1.00 91.38 86 LEU A O 1
ATOM 693 N N . LEU A 1 87 ? 6.758 1.297 -4.510 1.00 89.62 87 LEU A N 1
ATOM 694 C CA . LEU A 1 87 ? 7.534 2.277 -3.747 1.00 89.62 87 LEU A CA 1
ATOM 695 C C . LEU A 1 87 ? 9.032 1.942 -3.700 1.00 89.62 87 LEU A C 1
ATOM 697 O O . LEU A 1 87 ? 9.855 2.858 -3.655 1.00 89.62 87 LEU A O 1
ATOM 701 N N . ARG A 1 88 ? 9.413 0.658 -3.718 1.00 88.81 88 ARG A N 1
ATOM 702 C CA . ARG A 1 88 ? 10.823 0.240 -3.809 1.00 88.81 88 ARG A CA 1
ATOM 703 C C . ARG A 1 88 ? 11.396 0.475 -5.201 1.00 88.81 88 ARG A C 1
ATOM 705 O O . ARG A 1 88 ? 12.522 0.950 -5.286 1.00 88.81 88 ARG A O 1
ATOM 712 N N . ILE A 1 89 ? 10.629 0.197 -6.257 1.00 88.31 89 ILE A N 1
ATOM 713 C CA . ILE A 1 89 ? 11.011 0.482 -7.648 1.00 88.31 89 ILE A CA 1
ATOM 714 C C . ILE A 1 89 ? 11.262 1.984 -7.820 1.00 88.31 89 ILE A C 1
ATOM 716 O O . ILE A 1 89 ? 12.312 2.391 -8.308 1.00 88.31 89 ILE A O 1
ATOM 720 N N . PHE A 1 90 ? 10.358 2.834 -7.332 1.00 85.00 90 PHE A N 1
ATOM 721 C CA . PHE A 1 90 ? 10.534 4.285 -7.434 1.00 85.00 90 PHE A CA 1
ATOM 722 C C . PHE A 1 90 ? 11.716 4.805 -6.615 1.00 85.00 90 PHE A C 1
ATOM 724 O O . PHE A 1 90 ? 12.328 5.795 -6.996 1.00 85.00 90 PHE A O 1
ATOM 731 N N . ASN A 1 91 ? 12.069 4.132 -5.518 1.00 84.56 91 ASN A N 1
ATOM 732 C CA . ASN A 1 91 ? 13.205 4.496 -4.671 1.00 84.56 91 ASN A CA 1
ATOM 733 C C . ASN A 1 91 ? 14.502 3.731 -5.000 1.00 84.56 91 ASN A C 1
ATOM 735 O O . ASN A 1 91 ? 15.441 3.766 -4.196 1.00 84.56 91 ASN A O 1
ATOM 739 N N . CYS A 1 92 ? 14.592 3.050 -6.146 1.00 82.69 92 CYS A N 1
ATOM 740 C CA . CYS A 1 92 ? 15.815 2.375 -6.579 1.00 82.69 92 CYS A CA 1
ATOM 741 C C . CYS A 1 92 ? 16.644 3.244 -7.547 1.00 82.69 92 CYS A C 1
ATOM 743 O O . CYS A 1 92 ? 16.144 4.208 -8.121 1.00 82.69 92 CYS A O 1
ATOM 745 N N . ASN A 1 93 ? 17.925 2.893 -7.706 1.00 83.88 93 ASN A N 1
ATOM 746 C CA . ASN A 1 93 ? 18.849 3.468 -8.700 1.00 83.88 93 ASN A CA 1
ATOM 747 C C . ASN A 1 93 ? 19.210 2.440 -9.790 1.00 83.88 93 ASN A C 1
ATOM 749 O O . ASN A 1 93 ? 20.265 2.531 -10.412 1.00 83.88 93 ASN A O 1
ATOM 753 N N . HIS A 1 94 ? 18.373 1.419 -9.970 1.00 83.56 94 HIS A N 1
ATOM 754 C CA . HIS A 1 94 ? 18.608 0.331 -10.915 1.00 83.56 94 HIS A CA 1
ATOM 755 C C . HIS A 1 94 ? 17.682 0.461 -12.117 1.00 83.56 94 HIS A C 1
ATOM 757 O O . HIS A 1 94 ? 16.684 1.184 -12.059 1.00 83.56 94 HIS A O 1
ATOM 763 N N . THR A 1 95 ? 18.024 -0.250 -13.188 1.00 85.12 95 THR A N 1
ATOM 764 C CA . THR A 1 95 ? 17.130 -0.425 -14.326 1.00 85.12 95 THR A CA 1
ATOM 765 C C . THR A 1 95 ? 15.888 -1.201 -13.897 1.00 85.12 95 THR A C 1
ATOM 767 O O . THR A 1 95 ? 15.942 -2.113 -13.067 1.00 85.12 95 THR A O 1
ATOM 770 N N . VAL A 1 96 ? 14.755 -0.801 -14.449 1.00 86.56 96 VAL A N 1
ATOM 771 C CA . VAL A 1 96 ? 13.434 -1.343 -14.178 1.00 86.56 96 VAL A CA 1
ATOM 772 C C . VAL A 1 96 ? 12.927 -1.964 -15.467 1.00 86.56 96 VAL A C 1
ATOM 774 O O . VAL A 1 96 ? 13.010 -1.362 -16.532 1.00 86.56 96 VAL A O 1
ATOM 777 N N . ASP A 1 97 ? 12.396 -3.174 -15.359 1.00 89.12 97 ASP A N 1
ATOM 778 C CA . ASP A 1 97 ? 11.666 -3.814 -16.446 1.00 89.12 97 ASP A CA 1
ATOM 779 C C . ASP A 1 97 ? 10.315 -3.100 -16.608 1.00 89.12 97 ASP A C 1
ATOM 781 O O . ASP A 1 97 ? 9.431 -3.199 -15.751 1.00 89.12 97 ASP A O 1
ATOM 785 N N . THR A 1 98 ? 10.202 -2.306 -17.669 1.00 87.19 98 THR A N 1
ATOM 786 C CA . THR A 1 98 ? 9.086 -1.382 -17.901 1.00 87.19 98 THR A CA 1
ATOM 787 C C . THR A 1 98 ? 7.784 -2.118 -18.190 1.00 87.19 98 THR A C 1
ATOM 789 O O . THR A 1 98 ? 6.729 -1.677 -17.736 1.00 87.19 98 THR A O 1
ATOM 792 N N . ASP A 1 99 ? 7.850 -3.275 -18.850 1.00 89.81 99 ASP A N 1
ATOM 793 C CA . ASP A 1 99 ? 6.674 -4.089 -19.168 1.00 89.81 99 ASP A CA 1
ATOM 794 C C . ASP A 1 99 ? 6.095 -4.726 -17.901 1.00 89.81 99 ASP A C 1
ATOM 796 O O . ASP A 1 99 ? 4.878 -4.712 -17.671 1.00 89.81 99 ASP A O 1
ATOM 800 N N . LYS A 1 100 ? 6.973 -5.223 -17.019 1.00 91.81 100 LYS A N 1
ATOM 801 C CA . LYS A 1 100 ? 6.563 -5.739 -15.705 1.00 91.81 100 LYS A CA 1
ATOM 802 C C . LYS A 1 100 ? 6.029 -4.641 -14.796 1.00 91.81 100 LYS A C 1
ATOM 804 O O . LYS A 1 100 ? 5.053 -4.876 -14.087 1.00 91.81 100 LYS A O 1
ATOM 809 N N . LEU A 1 101 ? 6.639 -3.455 -14.815 1.00 90.94 101 LEU A N 1
ATOM 810 C CA . LEU A 1 101 ? 6.131 -2.303 -14.072 1.00 90.94 101 LEU A CA 1
ATOM 811 C C . LEU A 1 101 ? 4.729 -1.915 -14.555 1.00 90.94 101 LEU A C 1
ATOM 813 O O . LEU A 1 101 ? 3.842 -1.712 -13.729 1.00 90.94 101 LEU A O 1
ATOM 817 N N . ASN A 1 102 ? 4.524 -1.847 -15.872 1.00 90.81 102 ASN A N 1
ATOM 818 C CA . ASN A 1 102 ? 3.233 -1.508 -16.458 1.00 90.81 102 ASN A CA 1
ATOM 819 C C . ASN A 1 102 ? 2.146 -2.508 -16.064 1.00 90.81 102 ASN A C 1
ATOM 821 O O . ASN A 1 102 ? 1.085 -2.114 -15.581 1.00 90.81 102 ASN A O 1
ATOM 825 N N . SER A 1 103 ? 2.457 -3.801 -16.165 1.00 93.88 103 SER A N 1
ATOM 826 C CA . SER A 1 103 ? 1.551 -4.868 -15.734 1.00 93.88 103 SER A CA 1
ATOM 827 C C . SER A 1 103 ? 1.205 -4.730 -14.247 1.00 93.88 103 SER A C 1
ATOM 829 O O . SER A 1 103 ? 0.033 -4.662 -13.893 1.00 93.88 103 SER A O 1
ATOM 831 N N . LEU A 1 104 ? 2.207 -4.549 -13.376 1.00 94.81 104 LEU A N 1
ATOM 832 C CA . LEU A 1 104 ? 1.989 -4.374 -11.937 1.00 94.81 104 LEU A CA 1
ATOM 833 C C . LEU A 1 104 ? 1.117 -3.150 -11.614 1.00 94.81 104 LEU A C 1
ATOM 835 O O . LEU A 1 104 ? 0.235 -3.235 -10.758 1.00 94.81 104 LEU A O 1
ATOM 839 N N . CYS A 1 105 ? 1.353 -2.009 -12.267 1.00 94.00 105 CYS A N 1
ATOM 840 C CA . CYS A 1 105 ? 0.557 -0.798 -12.070 1.00 94.00 105 CYS A CA 1
ATOM 841 C C . CYS A 1 105 ? -0.899 -0.998 -12.505 1.00 94.00 105 CYS A C 1
ATOM 843 O O . CYS A 1 105 ? -1.812 -0.640 -11.754 1.00 94.00 105 CYS A O 1
ATOM 845 N N . LYS A 1 106 ? -1.112 -1.602 -13.680 1.00 93.50 106 LYS A N 1
ATOM 846 C CA . LYS A 1 106 ? -2.441 -1.890 -14.222 1.00 93.50 106 LYS A CA 1
ATOM 847 C C . LYS A 1 106 ? -3.208 -2.866 -13.332 1.00 93.50 106 LYS A C 1
ATOM 849 O O . LYS A 1 106 ? -4.303 -2.533 -12.886 1.00 93.50 106 LYS A O 1
ATOM 854 N N . ASP A 1 107 ? -2.600 -3.997 -12.986 1.00 94.50 107 ASP A N 1
ATOM 855 C CA . ASP A 1 107 ? -3.214 -5.025 -12.139 1.00 94.50 107 ASP A CA 1
ATOM 856 C C . ASP A 1 107 ? -3.562 -4.464 -10.752 1.00 94.50 107 ASP A C 1
ATOM 858 O O . ASP A 1 107 ? -4.622 -4.742 -10.189 1.00 94.50 107 ASP A O 1
ATOM 862 N N . THR A 1 108 ? -2.695 -3.607 -10.200 1.00 95.38 108 THR A N 1
ATOM 863 C CA . THR A 1 108 ? -2.959 -2.928 -8.923 1.00 95.38 108 THR A CA 1
ATOM 864 C C . THR A 1 108 ? -4.140 -1.970 -9.031 1.00 95.38 108 THR A C 1
ATOM 866 O O . THR A 1 108 ? -4.976 -1.927 -8.130 1.00 95.38 108 THR A O 1
ATOM 869 N N . TYR A 1 109 ? -4.231 -1.206 -10.120 1.00 93.81 109 TYR A N 1
ATOM 870 C CA . TYR A 1 109 ? -5.339 -0.282 -10.344 1.00 93.81 109 TYR A CA 1
ATOM 871 C C . TYR A 1 109 ? -6.674 -1.025 -10.502 1.00 93.81 109 TYR A C 1
ATOM 873 O O . TYR A 1 109 ? -7.649 -0.686 -9.831 1.00 93.81 109 TYR A O 1
ATOM 881 N N . GLU A 1 110 ? -6.704 -2.079 -11.317 1.00 93.06 110 GLU A N 1
ATOM 882 C CA . GLU A 1 110 ? -7.888 -2.923 -11.521 1.00 93.06 110 GLU A CA 1
ATOM 883 C C . GLU A 1 110 ? -8.319 -3.631 -10.227 1.00 93.06 110 GLU A C 1
ATOM 885 O O . GLU A 1 110 ? -9.513 -3.679 -9.913 1.00 93.06 110 GLU A O 1
ATOM 890 N N . SER A 1 111 ? -7.359 -4.099 -9.421 1.00 93.81 111 SER A N 1
ATOM 891 C CA . SER A 1 111 ? -7.627 -4.688 -8.104 1.00 93.81 111 SER A CA 1
ATOM 892 C C . SER A 1 111 ? -8.257 -3.683 -7.133 1.00 93.81 111 SER A C 1
ATOM 894 O O . SER A 1 111 ? -9.192 -4.040 -6.411 1.00 93.81 111 SER A O 1
ATOM 896 N N . ILE A 1 112 ? -7.820 -2.415 -7.144 1.00 93.50 112 ILE A N 1
ATOM 897 C CA . ILE A 1 112 ? -8.434 -1.362 -6.318 1.00 93.50 112 ILE A CA 1
ATOM 898 C C . ILE A 1 112 ? -9.898 -1.158 -6.711 1.00 93.50 112 ILE A C 1
ATOM 900 O O . ILE A 1 112 ? -10.769 -1.156 -5.842 1.00 93.50 112 ILE A O 1
ATOM 904 N N . LEU A 1 113 ? -10.172 -1.004 -8.009 1.00 91.81 113 LEU A N 1
ATOM 905 C CA . LEU A 1 113 ? -11.528 -0.755 -8.501 1.00 91.81 113 LEU A CA 1
ATOM 906 C C . LEU A 1 113 ? -12.474 -1.929 -8.224 1.00 91.81 113 LEU A C 1
ATOM 908 O O . LEU A 1 113 ? -13.639 -1.710 -7.898 1.00 91.81 113 LEU A O 1
ATOM 912 N N . SER A 1 114 ? -11.967 -3.158 -8.327 1.00 93.69 114 SER A N 1
ATOM 913 C CA . SER A 1 114 ? -12.768 -4.372 -8.153 1.00 93.69 114 SER A CA 1
ATOM 914 C C . SER A 1 114 ? -13.070 -4.670 -6.683 1.00 93.69 114 SER A C 1
ATOM 916 O O . SER A 1 114 ? -14.204 -4.999 -6.345 1.00 93.69 114 SER A O 1
ATOM 918 N N . ASN A 1 115 ? -12.076 -4.536 -5.797 1.00 94.00 115 ASN A N 1
ATOM 919 C CA . ASN A 1 115 ? -12.201 -4.940 -4.391 1.00 94.00 115 ASN A CA 1
ATOM 920 C C . ASN A 1 115 ? -12.626 -3.800 -3.453 1.00 94.00 115 ASN A C 1
ATOM 922 O O . ASN A 1 115 ? -13.136 -4.046 -2.361 1.00 94.00 115 ASN A O 1
ATOM 926 N N . PHE A 1 116 ? -12.431 -2.543 -3.857 1.00 92.56 116 PHE A N 1
ATOM 927 C CA . PHE A 1 116 ? -12.715 -1.374 -3.023 1.00 92.56 116 PHE A CA 1
ATOM 928 C C . PHE A 1 116 ? -13.601 -0.355 -3.761 1.00 92.56 116 PHE A C 1
ATOM 930 O O . PHE A 1 116 ? -13.248 0.820 -3.825 1.00 92.56 116 PHE A O 1
ATOM 937 N N . PRO A 1 117 ? -14.784 -0.734 -4.286 1.00 88.50 117 PRO A N 1
ATOM 938 C CA . PRO A 1 117 ? -15.617 0.155 -5.113 1.00 88.50 117 PRO A CA 1
ATOM 939 C C . PRO A 1 117 ? -16.120 1.407 -4.372 1.00 88.50 117 PRO A C 1
ATOM 941 O O . PRO A 1 117 ? -16.558 2.378 -4.982 1.00 88.50 117 PRO A O 1
ATOM 944 N N . TRP A 1 118 ? -16.063 1.390 -3.041 1.00 86.62 118 TRP A N 1
ATOM 945 C CA . TRP A 1 118 ? -16.410 2.505 -2.164 1.00 86.62 118 TRP A CA 1
ATOM 946 C C . TRP A 1 118 ? -15.278 3.533 -1.996 1.00 86.62 118 TRP A C 1
ATOM 948 O O . TRP A 1 118 ? -15.512 4.602 -1.427 1.00 86.62 118 TRP A O 1
ATOM 958 N N . THR A 1 119 ? -14.054 3.227 -2.441 1.00 85.62 119 THR A N 1
ATOM 959 C CA . THR A 1 119 ? -12.895 4.114 -2.297 1.00 85.62 119 THR A CA 1
ATOM 960 C C . THR A 1 119 ? -12.674 4.958 -3.546 1.00 85.62 119 THR A C 1
ATOM 962 O O . THR A 1 119 ? -12.766 4.479 -4.672 1.00 85.62 119 THR A O 1
ATOM 965 N N . ASN A 1 120 ? -12.318 6.227 -3.349 1.00 86.19 120 ASN A N 1
ATOM 966 C CA . ASN A 1 120 ? -11.867 7.084 -4.440 1.00 86.19 120 ASN A CA 1
ATOM 967 C C . ASN A 1 120 ? -10.346 6.985 -4.566 1.00 86.19 120 ASN A C 1
ATOM 969 O O . ASN A 1 120 ? -9.618 7.244 -3.603 1.00 86.19 120 ASN A O 1
ATOM 973 N N . VAL A 1 121 ? -9.847 6.676 -5.766 1.00 86.19 121 VAL A N 1
ATOM 974 C CA . VAL A 1 121 ? -8.404 6.703 -6.032 1.00 86.19 121 VAL A CA 1
ATOM 975 C C . VAL A 1 121 ? -7.909 8.143 -5.914 1.00 86.19 121 VAL A C 1
ATOM 977 O O . VAL A 1 121 ? -8.303 9.023 -6.679 1.00 86.19 121 VAL A O 1
ATOM 980 N N . THR A 1 122 ? -7.037 8.399 -4.937 1.00 87.62 122 THR A N 1
ATOM 981 C CA . THR A 1 122 ? -6.500 9.749 -4.723 1.00 87.62 122 THR A CA 1
ATOM 982 C C . THR A 1 122 ? -5.667 10.210 -5.927 1.00 87.62 122 THR A C 1
ATOM 984 O O . THR A 1 122 ? -5.002 9.382 -6.556 1.00 87.62 122 THR A O 1
ATOM 987 N N . PRO A 1 123 ? -5.589 11.524 -6.219 1.00 87.56 123 PRO A N 1
ATOM 988 C CA . PRO A 1 123 ? -4.782 12.031 -7.334 1.00 87.56 123 PRO A CA 1
ATOM 989 C C . PRO A 1 123 ? -3.301 11.636 -7.262 1.00 87.56 123 PRO A C 1
ATOM 991 O O . PRO A 1 123 ? -2.625 11.548 -8.281 1.00 87.56 123 PRO A O 1
ATOM 994 N N . SER A 1 124 ? -2.758 11.425 -6.061 1.00 85.75 124 SER A N 1
ATOM 995 C CA . SER A 1 124 ? -1.378 10.958 -5.885 1.00 85.75 124 SER A CA 1
ATOM 996 C C . SER A 1 124 ? -1.224 9.491 -6.277 1.00 85.75 124 SER A C 1
ATOM 998 O O . SER A 1 124 ? -0.291 9.154 -7.000 1.00 85.75 124 SER A O 1
ATOM 1000 N N . LEU A 1 125 ? -2.151 8.633 -5.842 1.0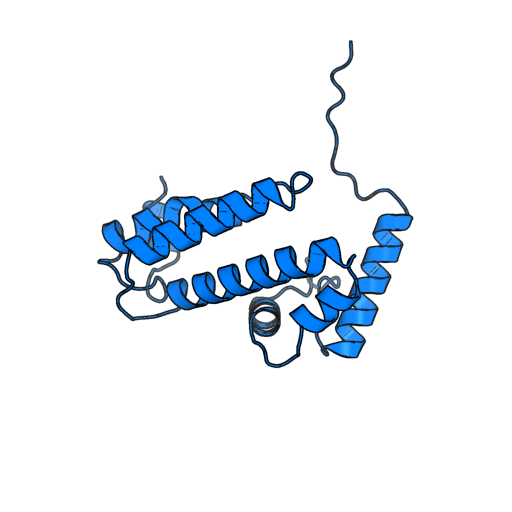0 87.56 125 LEU A N 1
ATOM 1001 C CA . LEU A 1 125 ? -2.133 7.214 -6.187 1.00 87.56 125 LEU A CA 1
ATOM 1002 C C . LEU A 1 125 ? -2.404 6.995 -7.678 1.00 87.56 125 LEU A C 1
ATOM 1004 O O . LEU A 1 125 ? -1.703 6.215 -8.311 1.00 87.56 125 LEU A O 1
ATOM 1008 N N . HIS A 1 126 ? -3.357 7.734 -8.252 1.00 87.94 126 HIS A N 1
ATOM 1009 C CA . HIS A 1 126 ? -3.620 7.697 -9.687 1.00 87.94 126 HIS A CA 1
ATOM 1010 C C . HIS A 1 126 ? -2.379 8.094 -10.487 1.00 87.94 126 HIS A C 1
ATOM 1012 O O . HIS A 1 126 ? -1.993 7.365 -11.389 1.00 87.94 126 HIS A O 1
ATOM 1018 N N . ARG A 1 127 ? -1.692 9.184 -10.113 1.00 85.00 127 ARG A N 1
ATOM 1019 C CA . ARG A 1 127 ? -0.466 9.598 -10.812 1.00 85.00 127 ARG A CA 1
ATOM 1020 C C . ARG A 1 127 ? 0.637 8.548 -10.755 1.00 85.00 127 ARG A C 1
ATOM 1022 O O . ARG A 1 127 ? 1.324 8.337 -11.745 1.00 85.00 127 ARG A O 1
ATOM 1029 N N . ILE A 1 128 ? 0.790 7.885 -9.611 1.00 86.56 128 ILE A N 1
ATOM 1030 C CA . ILE A 1 128 ? 1.725 6.772 -9.470 1.00 86.56 128 ILE A CA 1
ATOM 1031 C C . ILE A 1 128 ? 1.344 5.635 -10.421 1.00 86.56 128 ILE A C 1
ATOM 1033 O O . ILE A 1 128 ? 2.180 5.202 -11.200 1.00 86.56 128 ILE A O 1
ATOM 1037 N N . LEU A 1 129 ? 0.104 5.158 -10.385 1.00 88.56 129 LEU A N 1
ATOM 1038 C CA . LEU A 1 129 ? -0.289 3.973 -11.150 1.00 88.56 129 LEU A CA 1
ATOM 1039 C C . LEU A 1 129 ? -0.414 4.246 -12.657 1.00 88.56 129 LEU A C 1
ATOM 1041 O O . LEU A 1 129 ? -0.097 3.370 -13.446 1.00 88.56 129 LEU A O 1
ATOM 1045 N N . ALA A 1 130 ? -0.835 5.446 -13.058 1.00 83.81 130 ALA A N 1
ATOM 1046 C CA . ALA A 1 130 ? -1.079 5.782 -14.460 1.00 83.81 130 ALA A CA 1
ATOM 1047 C C . ALA A 1 130 ? 0.147 6.359 -15.184 1.00 83.81 130 ALA A C 1
ATOM 1049 O O . ALA A 1 130 ? 0.342 6.049 -16.349 1.00 83.81 130 ALA A O 1
ATOM 1050 N N . HIS A 1 131 ? 0.971 7.182 -14.519 1.00 81.25 131 HIS A N 1
ATOM 1051 C CA . HIS A 1 131 ? 2.050 7.917 -15.204 1.00 81.25 131 HIS A CA 1
ATOM 1052 C C . HIS A 1 131 ? 3.454 7.402 -14.896 1.00 81.25 131 HIS A C 1
ATOM 1054 O O . HIS A 1 131 ? 4.396 7.723 -15.614 1.00 81.25 131 HIS A O 1
ATOM 1060 N N . SER A 1 132 ? 3.652 6.603 -13.841 1.00 77.75 132 SER A N 1
ATOM 1061 C CA . SER A 1 132 ? 4.994 6.067 -13.545 1.00 77.75 132 SER A CA 1
ATOM 1062 C C . SER A 1 132 ? 5.554 5.188 -14.670 1.00 77.75 132 SER A C 1
ATOM 1064 O O . SER A 1 132 ? 6.769 5.125 -14.854 1.00 77.75 132 SER A O 1
ATOM 1066 N N . THR A 1 133 ? 4.662 4.563 -15.434 1.00 78.94 133 THR A N 1
ATOM 1067 C CA . THR A 1 133 ? 4.935 3.699 -16.585 1.00 78.94 133 THR A CA 1
ATOM 1068 C C . THR A 1 133 ? 5.365 4.467 -17.826 1.00 78.94 133 THR A C 1
ATOM 1070 O O . THR A 1 133 ? 5.959 3.863 -18.703 1.00 78.94 133 THR A O 1
ATOM 1073 N N . GLU A 1 134 ? 5.106 5.773 -17.882 1.00 77.88 134 GLU A N 1
ATOM 1074 C CA . GLU A 1 134 ? 5.582 6.693 -18.923 1.00 77.88 134 GLU A CA 1
ATOM 1075 C C . GLU A 1 134 ? 6.876 7.374 -18.441 1.00 77.88 134 GLU A C 1
ATOM 1077 O O . GLU A 1 134 ? 7.896 7.404 -19.122 1.00 77.88 134 GLU A O 1
ATOM 1082 N N . LEU A 1 135 ? 6.893 7.839 -17.186 1.00 75.38 135 LEU A N 1
ATOM 1083 C CA . LEU A 1 135 ? 8.015 8.590 -16.616 1.00 75.38 135 LEU A CA 1
ATOM 1084 C C . LEU A 1 135 ? 9.316 7.782 -16.507 1.00 75.38 135 LEU A C 1
ATOM 1086 O O . LEU A 1 135 ? 10.397 8.320 -16.746 1.00 75.38 135 LEU A O 1
ATOM 1090 N N . ILE A 1 136 ? 9.245 6.511 -16.111 1.00 77.00 136 ILE A N 1
ATOM 1091 C CA . ILE A 1 136 ? 10.441 5.673 -15.949 1.00 77.00 136 ILE A CA 1
ATOM 1092 C C . ILE A 1 136 ? 11.116 5.361 -17.292 1.00 77.00 136 ILE A C 1
ATOM 1094 O O . ILE A 1 136 ? 12.306 5.667 -17.411 1.00 77.00 136 ILE A O 1
ATOM 1098 N N . PRO A 1 137 ? 10.426 4.790 -18.297 1.00 71.00 137 PRO A N 1
ATOM 1099 C CA . PRO A 1 137 ? 11.037 4.538 -19.600 1.00 71.00 137 PRO A CA 1
ATOM 1100 C C . PRO A 1 137 ? 11.409 5.832 -20.323 1.00 71.00 137 PRO A C 1
ATOM 1102 O O . PRO A 1 137 ? 12.570 5.996 -20.699 1.00 71.00 137 PRO A O 1
ATOM 1105 N N . ASP A 1 138 ? 10.463 6.764 -20.458 1.00 71.00 138 ASP A N 1
ATOM 1106 C CA . ASP A 1 138 ? 10.596 7.864 -21.418 1.00 71.00 138 ASP A CA 1
ATOM 1107 C C . ASP A 1 138 ? 11.379 9.045 -20.842 1.00 71.00 138 ASP A C 1
ATOM 1109 O O . ASP A 1 138 ? 12.127 9.712 -21.557 1.00 71.00 138 ASP A O 1
ATOM 1113 N N . CYS A 1 139 ? 11.248 9.303 -19.536 1.00 66.69 139 CYS A N 1
ATOM 1114 C CA . CYS A 1 139 ? 11.860 10.473 -18.900 1.00 66.69 139 CYS A CA 1
ATOM 1115 C C . CYS A 1 139 ? 13.086 10.143 -18.039 1.00 66.69 139 CYS A C 1
ATOM 1117 O O . CYS A 1 139 ? 13.857 11.049 -17.718 1.00 66.69 139 CYS A O 1
ATOM 1119 N N . ASN A 1 140 ? 13.282 8.877 -17.653 1.00 71.50 140 ASN A N 1
ATOM 1120 C CA . ASN A 1 140 ? 14.376 8.464 -16.769 1.00 71.50 140 ASN A CA 1
ATOM 1121 C C . ASN A 1 140 ? 15.212 7.292 -17.315 1.00 71.50 140 ASN A C 1
ATOM 1123 O O . ASN A 1 140 ? 15.946 6.652 -16.559 1.00 71.50 140 ASN A O 1
ATOM 1127 N N . GLY A 1 141 ? 15.106 6.995 -18.615 1.00 71.56 141 GLY A N 1
ATOM 1128 C CA . GLY A 1 141 ? 15.938 5.997 -19.298 1.00 71.56 141 GLY A CA 1
ATOM 1129 C C . GLY A 1 141 ? 15.809 4.582 -18.728 1.00 71.56 141 GLY A C 1
ATOM 1130 O O . GLY A 1 141 ? 16.778 3.826 -18.738 1.00 71.56 141 GLY A O 1
ATOM 1131 N N . GLY A 1 142 ? 14.648 4.248 -18.164 1.00 74.38 142 GLY A N 1
ATOM 1132 C CA . GLY A 1 142 ? 14.377 2.958 -17.537 1.00 74.38 142 GLY A CA 1
ATOM 1133 C C . GLY A 1 142 ? 14.926 2.803 -16.117 1.00 74.38 142 GLY A C 1
ATOM 1134 O O . GLY A 1 142 ? 14.870 1.702 -15.580 1.00 74.38 142 GLY A O 1
ATOM 1135 N N . PHE A 1 143 ? 15.454 3.852 -15.480 1.00 78.00 143 PHE A N 1
ATOM 1136 C CA . PHE A 1 143 ? 15.924 3.785 -14.091 1.00 78.00 143 PHE A CA 1
ATOM 1137 C C . PHE A 1 143 ? 14.829 4.157 -13.081 1.00 78.00 143 PHE A C 1
ATOM 1139 O O . PHE A 1 143 ? 13.902 4.913 -13.378 1.00 78.00 143 PHE A O 1
ATOM 1146 N N . GLY A 1 144 ? 14.958 3.669 -11.845 1.00 75.69 144 GLY A N 1
ATOM 1147 C CA . GLY A 1 144 ? 14.129 4.120 -10.723 1.00 75.69 144 GLY A CA 1
ATOM 1148 C C . GLY A 1 144 ? 14.253 5.628 -10.438 1.00 75.69 144 GLY A C 1
ATOM 1149 O O . GLY A 1 144 ? 15.243 6.283 -10.768 1.00 75.69 144 GLY A O 1
ATOM 1150 N N . LEU A 1 145 ? 13.227 6.199 -9.804 1.00 75.75 145 LEU A N 1
ATOM 1151 C CA . LEU A 1 145 ? 13.010 7.652 -9.690 1.00 75.75 145 LEU A CA 1
ATOM 1152 C C . LEU A 1 145 ? 13.745 8.311 -8.510 1.00 75.75 145 LEU A C 1
ATOM 1154 O O . LEU A 1 145 ? 13.527 9.490 -8.227 1.00 75.75 145 LEU A O 1
ATOM 1158 N N . LYS A 1 146 ? 14.635 7.591 -7.820 1.00 69.88 146 LYS A N 1
ATOM 1159 C CA . LYS A 1 146 ? 15.318 8.078 -6.610 1.00 69.88 146 LYS A CA 1
ATOM 1160 C C . LYS A 1 146 ? 16.174 9.326 -6.866 1.00 69.88 146 LYS A C 1
ATOM 1162 O O . LYS A 1 146 ? 16.318 10.157 -5.972 1.00 69.88 146 LYS A O 1
ATOM 1167 N N . ASN A 1 147 ? 16.698 9.482 -8.082 1.00 58.31 147 ASN A N 1
ATOM 1168 C CA . ASN A 1 147 ? 17.480 10.652 -8.496 1.00 58.31 147 ASN A CA 1
ATOM 1169 C C . ASN A 1 147 ? 16.645 11.721 -9.230 1.00 58.31 147 ASN A C 1
ATOM 1171 O O . ASN A 1 147 ? 17.190 12.748 -9.635 1.00 58.31 147 ASN A O 1
ATOM 1175 N N . PHE A 1 148 ? 15.336 11.513 -9.399 1.00 58.25 148 PHE A N 1
ATOM 1176 C CA . PHE A 1 148 ? 14.457 12.468 -10.070 1.00 58.25 148 PHE A CA 1
ATOM 1177 C C . PHE A 1 148 ? 14.152 13.632 -9.120 1.00 58.25 148 PHE A C 1
ATOM 1179 O O . PHE A 1 148 ? 13.479 13.480 -8.097 1.00 58.25 148 PHE A O 1
ATOM 1186 N N . SER A 1 149 ? 14.665 14.825 -9.421 1.00 54.19 149 SER A N 1
ATOM 1187 C CA . SER A 1 149 ? 14.445 15.992 -8.562 1.00 54.19 149 SER A CA 1
ATOM 1188 C C . SER A 1 149 ? 12.960 16.394 -8.546 1.00 54.19 149 SER A C 1
ATOM 1190 O O . SER A 1 149 ? 12.256 16.282 -9.551 1.00 54.19 149 SER A O 1
ATOM 1192 N N . LYS A 1 150 ? 12.463 16.948 -7.425 1.00 50.84 150 LYS A N 1
ATOM 1193 C CA . LYS A 1 150 ? 11.07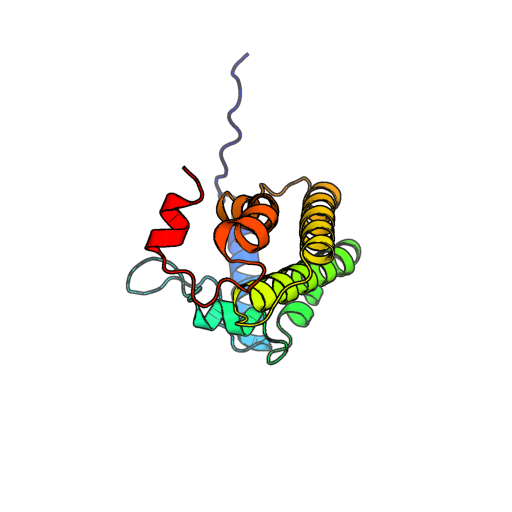7 17.472 -7.310 1.00 50.84 150 LYS A CA 1
ATOM 1194 C C . LYS A 1 150 ? 10.696 18.458 -8.429 1.00 50.84 150 LYS A C 1
ATOM 1196 O O . LYS A 1 150 ? 9.513 18.609 -8.724 1.00 50.84 150 LYS A O 1
ATOM 1201 N N . LYS A 1 151 ? 11.677 19.151 -9.025 1.00 47.88 151 LYS A N 1
ATOM 1202 C CA . LYS A 1 151 ? 11.472 20.031 -10.186 1.00 47.88 151 LYS A CA 1
ATOM 1203 C C . LYS A 1 151 ? 11.184 19.226 -11.451 1.00 47.88 151 LYS A C 1
ATOM 1205 O O . LYS A 1 151 ? 10.193 19.517 -12.103 1.00 47.88 151 LYS A O 1
ATOM 1210 N N . GLN A 1 152 ? 11.985 18.206 -11.758 1.00 50.81 152 GLN A N 1
ATOM 1211 C CA . GLN A 1 152 ? 11.792 17.348 -12.937 1.00 50.81 152 GLN A CA 1
ATOM 1212 C C . GLN A 1 152 ? 10.449 16.610 -12.890 1.00 50.81 152 GLN A C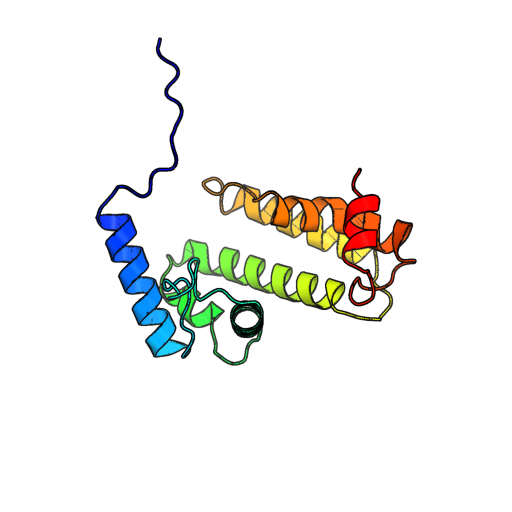 1
ATOM 1214 O O . GLN A 1 152 ? 9.749 16.556 -13.894 1.00 50.81 152 GLN A O 1
ATOM 1219 N N . TRP A 1 153 ? 10.021 16.184 -11.697 1.00 51.47 153 TRP A N 1
ATOM 1220 C CA . TRP A 1 153 ? 8.680 15.636 -11.482 1.00 51.47 153 TRP A CA 1
ATOM 1221 C C . TRP A 1 153 ? 7.555 16.581 -11.898 1.00 51.47 153 TRP A C 1
ATOM 1223 O O . TRP A 1 153 ? 6.549 16.111 -12.388 1.00 51.47 153 TRP A O 1
ATOM 1233 N N . ARG A 1 154 ? 7.679 17.898 -11.702 1.00 48.56 154 ARG A N 1
ATOM 1234 C CA . ARG A 1 154 ? 6.614 18.855 -12.057 1.00 48.56 154 ARG A CA 1
ATOM 1235 C C . ARG A 1 154 ? 6.539 19.167 -13.551 1.00 48.56 154 ARG A C 1
ATOM 1237 O O . ARG A 1 154 ? 5.494 19.622 -13.995 1.00 48.56 154 ARG A O 1
ATOM 1244 N N . PHE A 1 155 ? 7.629 18.974 -14.291 1.00 49.25 155 PHE A N 1
ATOM 1245 C CA . PHE A 1 155 ? 7.694 19.284 -15.721 1.00 49.25 155 PHE A CA 1
ATOM 1246 C C . PHE A 1 155 ? 7.276 18.116 -16.610 1.00 49.25 155 PHE A C 1
ATOM 1248 O O . PHE A 1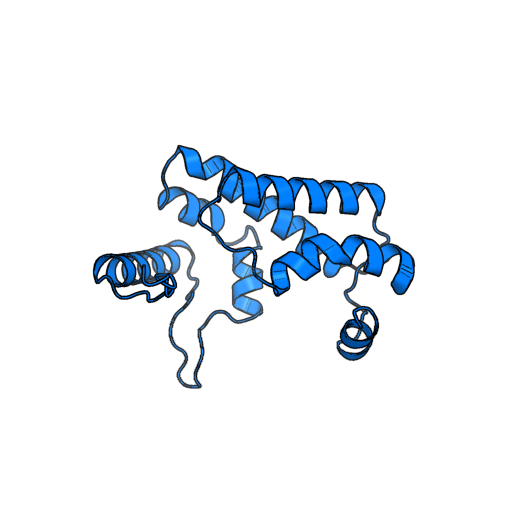 155 ? 6.788 18.357 -17.701 1.00 49.25 155 PHE A O 1
ATOM 1255 N N . ALA A 1 156 ? 7.421 16.876 -16.145 1.00 49.53 156 ALA A N 1
ATOM 1256 C CA . ALA A 1 156 ? 7.071 15.691 -16.928 1.00 49.53 156 ALA A CA 1
ATOM 1257 C C . ALA A 1 156 ? 5.565 15.335 -16.905 1.00 49.53 156 ALA A C 1
ATOM 1259 O O . ALA A 1 156 ? 5.176 14.293 -17.412 1.00 49.53 156 ALA A O 1
ATOM 1260 N N . ILE A 1 157 ? 4.726 16.166 -16.275 1.00 42.19 157 ILE A N 1
ATOM 1261 C CA . ILE A 1 157 ? 3.276 15.937 -16.087 1.00 42.19 157 ILE A CA 1
ATOM 1262 C C . ILE A 1 157 ? 2.427 17.188 -16.393 1.00 42.19 157 ILE A C 1
ATOM 1264 O O . ILE A 1 157 ? 1.283 17.277 -15.948 1.00 42.19 157 ILE A O 1
ATOM 1268 N N . ASN A 1 158 ? 2.985 18.157 -17.125 1.00 38.84 158 ASN A N 1
ATOM 1269 C CA . ASN A 1 158 ? 2.234 19.237 -17.781 1.00 38.84 158 ASN A CA 1
ATOM 1270 C C . ASN A 1 158 ? 2.313 19.043 -19.292 1.00 38.84 158 ASN A C 1
ATOM 1272 O O . ASN A 1 158 ? 1.333 19.425 -19.964 1.00 38.84 158 ASN A O 1
#